Protein AF-A2BLC2-F1 (afdb_monomer_lite)

Secondary structure (DSSP, 8-state):
-HHHHHHHHHHHH---TTS-EEEEESS--HHHHHHHHHHHHHHT---EEEE-SS-EEEEES-HHHHHHHHHHHHHTT--EE--

Sequence (83 aa):
MARARRLLEDILSRRDPQGYYVVVFEQPSETLGEVLREVEEKLRAGFVVEDIGSIVIVRSRSRNAVKELVLAALKRGLRIKTG

pLDDT: mean 90.27, std 6.47, range [59.91, 95.75]

Radius of gyration: 11.59 Å; chains: 1; bounding box: 28×27×29 Å

Organism: Hyperthermus butylicus (strain DSM 5456 / JCM 9403 / PLM1-5) (NCBI:txid415426)

Structure (mmCIF, N/CA/C/O backbone):
data_AF-A2BLC2-F1
#
_entry.id   AF-A2BLC2-F1
#
loop_
_atom_site.group_PDB
_atom_site.id
_atom_site.type_symbol
_atom_site.label_atom_id
_atom_site.label_alt_id
_atom_site.label_comp_id
_atom_site.label_asym_id
_atom_site.label_entity_id
_atom_site.label_seq_id
_atom_site.pdbx_PDB_ins_code
_atom_site.Cartn_x
_atom_site.Cartn_y
_atom_site.Cartn_z
_atom_site.occupancy
_atom_site.B_iso_or_equiv
_atom_site.auth_seq_id
_atom_site.auth_comp_id
_atom_site.auth_asym_id
_atom_site.auth_atom_id
_atom_site.pdbx_PDB_model_num
ATOM 1 N N . MET A 1 1 ? -0.792 -12.896 13.023 1.00 59.91 1 MET A N 1
ATOM 2 C CA . MET A 1 1 ? 0.233 -12.629 11.980 1.00 59.91 1 MET A CA 1
ATOM 3 C C . MET A 1 1 ? -0.034 -13.305 10.624 1.00 59.91 1 MET A C 1
ATOM 5 O O . MET A 1 1 ? 0.357 -12.731 9.616 1.00 59.91 1 MET A O 1
ATOM 9 N N . ALA A 1 2 ? -0.729 -14.451 10.538 1.00 73.38 2 ALA A N 1
ATOM 10 C CA . ALA A 1 2 ? -0.947 -15.166 9.264 1.00 73.38 2 ALA A CA 1
ATOM 11 C C . ALA A 1 2 ? -1.707 -14.368 8.174 1.00 73.38 2 ALA A C 1
ATOM 13 O O . ALA A 1 2 ? -1.367 -14.457 6.997 1.00 73.38 2 ALA A O 1
ATOM 14 N N . ARG A 1 3 ? -2.695 -13.543 8.558 1.00 80.19 3 ARG A N 1
ATOM 15 C CA . ARG A 1 3 ? -3.521 -12.764 7.613 1.00 80.19 3 ARG A CA 1
ATOM 16 C C . ARG A 1 3 ? -2.733 -11.681 6.867 1.00 80.19 3 ARG A C 1
ATOM 18 O O . ARG A 1 3 ? -2.861 -11.572 5.655 1.00 80.19 3 ARG A O 1
ATOM 25 N N . ALA A 1 4 ? -1.900 -10.919 7.579 1.00 81.38 4 ALA A N 1
ATOM 26 C CA . ALA A 1 4 ? -1.085 -9.853 6.990 1.00 81.38 4 ALA A CA 1
ATOM 27 C C . ALA A 1 4 ? -0.064 -10.403 5.985 1.00 81.38 4 ALA A C 1
ATOM 29 O O . ALA A 1 4 ? 0.141 -9.824 4.924 1.00 81.38 4 ALA A O 1
ATOM 30 N N . ARG A 1 5 ? 0.534 -11.558 6.301 1.00 84.81 5 ARG A N 1
ATOM 31 C CA . ARG A 1 5 ? 1.471 -12.238 5.406 1.00 84.81 5 ARG A CA 1
ATOM 32 C C . ARG A 1 5 ? 0.797 -12.690 4.111 1.00 84.81 5 ARG A C 1
ATOM 34 O O . ARG A 1 5 ? 1.315 -12.386 3.047 1.00 84.81 5 ARG A O 1
ATOM 41 N N . ARG A 1 6 ? -0.363 -13.350 4.198 1.00 86.69 6 ARG A N 1
ATOM 42 C CA . ARG A 1 6 ? -1.115 -13.799 3.014 1.00 86.69 6 ARG A CA 1
ATOM 43 C C . ARG A 1 6 ? -1.559 -12.623 2.137 1.00 86.69 6 ARG A C 1
ATOM 45 O O . ARG A 1 6 ? -1.416 -12.688 0.927 1.00 86.69 6 ARG A O 1
ATOM 52 N N . LEU A 1 7 ? -2.052 -11.548 2.754 1.00 87.88 7 LEU A N 1
ATOM 53 C CA . LEU A 1 7 ? -2.411 -10.302 2.069 1.00 87.88 7 LEU A CA 1
ATOM 54 C C . LEU A 1 7 ? -1.221 -9.720 1.293 1.00 87.88 7 LEU A C 1
ATOM 56 O O . LEU A 1 7 ? -1.339 -9.365 0.125 1.00 87.88 7 LEU A O 1
ATOM 60 N N . LEU A 1 8 ? -0.065 -9.642 1.950 1.00 88.69 8 LEU A N 1
ATOM 61 C CA . LEU A 1 8 ? 1.150 -9.136 1.334 1.00 88.69 8 LEU A CA 1
ATOM 62 C C . LEU A 1 8 ? 1.623 -10.040 0.186 1.00 88.69 8 LEU A C 1
ATOM 64 O O . LEU A 1 8 ? 2.000 -9.537 -0.865 1.00 88.69 8 LEU A O 1
ATOM 68 N N . GLU A 1 9 ? 1.613 -11.360 0.376 1.00 88.69 9 GLU A N 1
ATOM 69 C CA . GLU A 1 9 ? 1.968 -12.326 -0.669 1.00 88.69 9 GLU A CA 1
ATOM 70 C C . GLU A 1 9 ? 1.048 -12.189 -1.890 1.00 88.69 9 GLU A C 1
ATOM 72 O O . GLU A 1 9 ? 1.550 -12.161 -3.010 1.00 88.69 9 GLU A O 1
ATOM 77 N N . ASP A 1 10 ? -0.258 -12.006 -1.683 1.00 89.56 10 ASP A N 1
ATOM 78 C CA . ASP A 1 10 ? -1.225 -11.795 -2.762 1.00 89.56 10 ASP A CA 1
ATOM 79 C C . ASP A 1 10 ? -0.927 -10.512 -3.557 1.00 89.56 10 ASP A C 1
ATOM 81 O O . ASP A 1 10 ? -0.678 -10.580 -4.762 1.00 89.56 10 ASP A O 1
ATOM 85 N N . ILE A 1 11 ? -0.806 -9.366 -2.875 1.00 88.81 11 ILE A N 1
ATOM 86 C CA . ILE A 1 11 ? -0.475 -8.071 -3.499 1.00 88.81 11 ILE A CA 1
ATOM 87 C C . ILE A 1 11 ? 0.852 -8.144 -4.262 1.00 88.81 11 ILE A C 1
ATOM 89 O O . ILE A 1 11 ? 0.960 -7.659 -5.384 1.00 88.81 11 ILE A O 1
ATOM 93 N N . LEU A 1 12 ? 1.881 -8.750 -3.666 1.00 88.38 12 LEU A N 1
ATOM 94 C CA . LEU A 1 12 ? 3.216 -8.816 -4.264 1.00 88.38 12 LEU A CA 1
ATOM 95 C C . LEU A 1 12 ? 3.360 -9.911 -5.333 1.00 88.38 12 LEU A C 1
ATOM 97 O O . LEU A 1 12 ? 4.402 -9.967 -5.998 1.00 88.38 12 LEU A O 1
ATOM 101 N N . SER A 1 13 ? 2.376 -10.800 -5.476 1.00 87.25 13 SER A N 1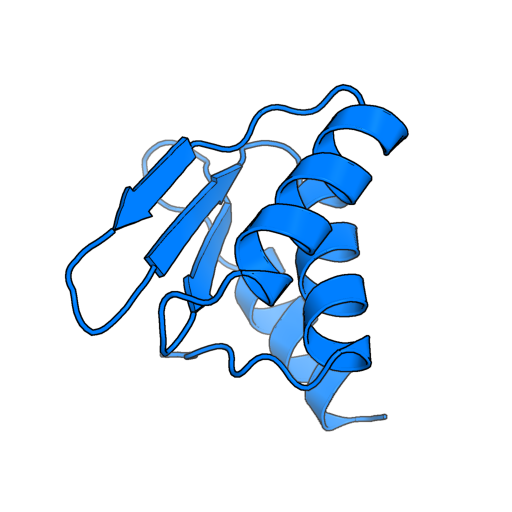
ATOM 102 C CA . SER A 1 13 ? 2.337 -11.813 -6.537 1.00 87.25 13 SER A CA 1
ATOM 103 C C . SER A 1 13 ? 1.708 -11.284 -7.827 1.00 87.25 13 SER A C 1
ATOM 105 O O . SER A 1 13 ? 2.008 -11.795 -8.906 1.00 87.25 13 SER A O 1
ATOM 107 N N . ARG A 1 14 ? 0.889 -10.228 -7.733 1.00 84.69 14 ARG A N 1
ATOM 108 C CA . ARG A 1 14 ? 0.157 -9.644 -8.859 1.00 84.69 14 ARG A CA 1
ATOM 109 C C . ARG A 1 14 ? 0.797 -8.322 -9.285 1.00 84.69 14 ARG A C 1
ATOM 111 O O . ARG A 1 14 ? 1.136 -7.476 -8.462 1.00 84.69 14 ARG A O 1
ATOM 118 N N . ARG A 1 15 ? 0.962 -8.143 -10.593 1.00 88.00 15 ARG A N 1
ATOM 119 C CA . ARG A 1 15 ? 1.306 -6.858 -11.212 1.00 88.00 15 ARG A CA 1
ATOM 120 C C . ARG A 1 15 ? 0.277 -6.550 -12.286 1.00 88.00 15 ARG A C 1
ATOM 122 O O . ARG A 1 15 ? -0.208 -7.474 -12.937 1.00 88.00 15 ARG A O 1
ATOM 129 N N . ASP A 1 16 ? -0.052 -5.278 -12.461 1.00 86.44 16 ASP A N 1
ATOM 130 C CA . ASP A 1 16 ? -0.865 -4.851 -13.596 1.00 86.44 16 ASP A CA 1
ATOM 131 C C . ASP A 1 16 ? -0.080 -5.007 -14.923 1.00 86.44 16 ASP A C 1
ATOM 133 O O . ASP A 1 16 ? 1.142 -5.212 -14.903 1.00 86.44 16 ASP A O 1
ATOM 137 N N . PRO A 1 17 ? -0.738 -4.908 -16.095 1.00 88.44 17 PRO A N 1
ATOM 138 C CA . PRO A 1 17 ? -0.060 -5.002 -17.392 1.00 88.44 17 PRO A CA 1
ATOM 139 C C . PRO A 1 17 ? 1.047 -3.957 -17.609 1.00 88.44 17 PRO A C 1
ATOM 141 O O . PRO A 1 17 ? 1.910 -4.142 -18.463 1.00 88.44 17 PRO A O 1
ATOM 144 N N . GLN A 1 18 ? 1.041 -2.864 -16.840 1.00 88.81 18 GLN A N 1
ATOM 145 C CA . GLN A 1 18 ? 2.044 -1.800 -16.884 1.00 88.81 18 GLN A CA 1
ATOM 146 C C . GLN A 1 18 ? 3.213 -2.046 -15.906 1.00 88.81 18 GLN A C 1
ATOM 148 O O . GLN A 1 18 ? 4.146 -1.241 -15.836 1.00 88.81 18 GLN A O 1
ATOM 153 N N . GLY A 1 19 ? 3.191 -3.160 -15.166 1.00 90.88 19 GLY A N 1
ATOM 154 C CA . GLY A 1 19 ? 4.236 -3.587 -14.241 1.00 90.88 19 GLY A CA 1
ATOM 155 C C . GLY A 1 19 ? 4.133 -3.006 -12.827 1.00 90.88 19 GLY A C 1
ATOM 156 O O . GLY A 1 19 ? 5.094 -3.135 -12.064 1.00 90.88 19 GLY A O 1
ATOM 157 N N . TYR A 1 20 ? 3.014 -2.381 -12.456 1.00 93.44 20 TYR A N 1
ATOM 158 C CA . TYR A 1 20 ? 2.797 -1.830 -11.119 1.00 93.44 20 TYR A CA 1
ATOM 159 C C . TYR A 1 20 ? 2.235 -2.875 -10.162 1.00 93.44 20 TYR A C 1
ATOM 161 O O . TYR A 1 20 ? 1.398 -3.702 -10.519 1.00 93.44 20 TYR A O 1
ATOM 169 N N . TYR A 1 21 ? 2.656 -2.781 -8.908 1.00 94.38 21 TYR A N 1
ATOM 170 C CA . TYR A 1 21 ? 1.934 -3.363 -7.788 1.00 94.38 21 TYR A CA 1
ATOM 171 C C . TYR A 1 21 ? 0.809 -2.410 -7.392 1.00 94.38 21 TYR A C 1
ATOM 173 O O . TYR A 1 21 ? 1.032 -1.198 -7.310 1.00 94.38 21 TYR A O 1
ATOM 181 N N . VAL A 1 22 ? -0.376 -2.959 -7.140 1.00 93.69 22 VAL A N 1
ATOM 182 C CA . VAL A 1 22 ? -1.594 -2.191 -6.865 1.00 93.69 22 VAL A CA 1
ATOM 183 C C . VAL A 1 22 ? -2.107 -2.544 -5.475 1.00 93.69 22 VAL A C 1
ATOM 185 O O . VAL A 1 22 ? -2.245 -3.718 -5.139 1.00 93.69 22 VAL A O 1
ATOM 188 N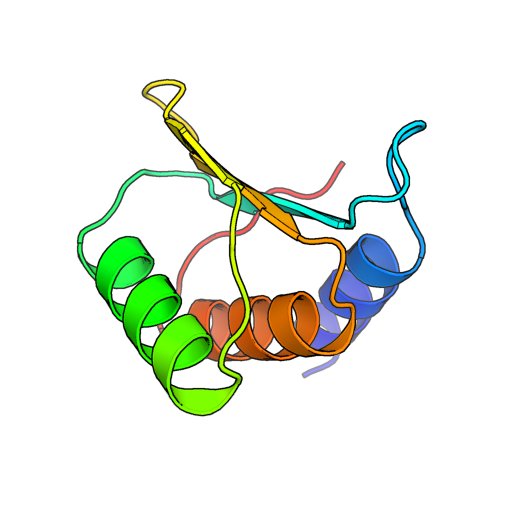 N . VAL A 1 23 ? -2.401 -1.525 -4.672 1.00 94.44 23 VAL A N 1
ATOM 189 C CA . VAL A 1 23 ? -3.022 -1.659 -3.352 1.00 94.44 23 VAL A CA 1
ATOM 190 C C . VAL A 1 23 ? -4.290 -0.823 -3.337 1.00 94.44 23 VAL A C 1
ATOM 192 O O . VAL A 1 23 ? -4.259 0.352 -3.690 1.00 94.44 23 VAL A O 1
ATOM 195 N N . VAL A 1 24 ? -5.405 -1.424 -2.929 1.00 94.25 24 VAL A N 1
ATOM 196 C CA . VAL A 1 24 ? -6.697 -0.738 -2.840 1.00 94.25 24 VAL A CA 1
ATOM 197 C C . VAL A 1 24 ? -7.062 -0.569 -1.373 1.00 94.25 24 VAL A C 1
ATOM 199 O O . VAL A 1 24 ? -7.160 -1.551 -0.640 1.00 94.25 24 VAL A O 1
ATOM 202 N N . PHE A 1 25 ? -7.277 0.665 -0.941 1.00 94.75 25 PHE A N 1
ATOM 203 C CA . PHE A 1 25 ? -7.715 1.004 0.409 1.00 94.75 25 PHE A CA 1
ATOM 204 C C . PHE A 1 25 ? -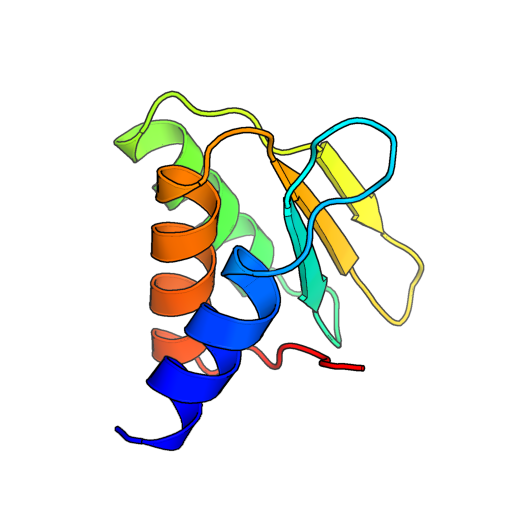9.212 1.298 0.412 1.00 94.75 25 PHE A C 1
ATOM 206 O O . PHE A 1 25 ? -9.712 1.966 -0.487 1.00 94.75 25 PHE A O 1
ATOM 213 N N . GLU A 1 26 ? -9.927 0.789 1.416 1.00 89.62 26 GLU A N 1
ATOM 214 C CA . GLU A 1 26 ? -11.394 0.859 1.475 1.00 89.62 26 GLU A CA 1
ATOM 215 C C . GLU A 1 26 ? -11.958 2.237 1.819 1.00 89.62 26 GLU A C 1
ATOM 217 O O . GLU A 1 26 ? -13.165 2.391 1.730 1.00 89.62 26 GLU A O 1
ATOM 222 N N . GLN A 1 27 ? -11.147 3.195 2.275 1.00 82.75 27 GLN A N 1
ATOM 223 C CA . GLN A 1 27 ? -11.588 4.563 2.563 1.00 82.75 27 GLN A CA 1
ATOM 224 C C . GLN A 1 27 ? -10.407 5.535 2.442 1.00 82.75 27 GLN A C 1
ATOM 226 O O . GLN A 1 27 ? -9.321 5.228 2.956 1.00 82.75 27 GLN A O 1
ATOM 231 N N . PRO A 1 28 ? -10.605 6.717 1.835 1.00 79.81 28 PRO A N 1
ATOM 232 C CA . PRO A 1 28 ? -9.684 7.830 2.007 1.00 79.81 28 PRO A CA 1
ATOM 233 C C . PRO A 1 28 ? -9.594 8.190 3.492 1.00 79.81 28 PRO A C 1
ATOM 235 O O . PRO A 1 28 ? -10.599 8.232 4.200 1.00 79.81 28 PRO A O 1
ATOM 238 N N . SER A 1 29 ? -8.383 8.421 3.988 1.00 86.81 29 SER A N 1
ATOM 239 C CA . SER A 1 29 ? -8.171 8.886 5.359 1.00 86.81 29 SER A CA 1
ATOM 240 C C . SER A 1 29 ? -6.895 9.710 5.451 1.00 86.81 29 SER A C 1
ATOM 242 O O . SER A 1 29 ? -5.940 9.465 4.709 1.00 86.81 29 SER A O 1
ATOM 244 N N . GLU A 1 30 ? -6.852 10.650 6.395 1.00 91.44 30 GLU A N 1
ATOM 245 C CA . GLU A 1 30 ? -5.629 11.402 6.708 1.00 91.44 30 GLU A CA 1
ATOM 246 C C . GLU A 1 30 ? -4.479 10.452 7.061 1.00 91.44 30 GLU A C 1
ATOM 248 O O . GLU A 1 30 ? -3.364 10.604 6.565 1.00 91.44 30 GLU A O 1
ATOM 253 N N . THR A 1 31 ? -4.786 9.384 7.804 1.00 93.44 31 THR A N 1
ATOM 254 C CA . THR A 1 31 ? -3.839 8.323 8.162 1.00 93.44 31 THR A CA 1
ATOM 255 C C . THR A 1 31 ? -3.202 7.657 6.939 1.00 93.44 31 THR A C 1
ATOM 257 O O . THR A 1 31 ? -2.013 7.348 6.967 1.00 93.44 31 THR A O 1
ATOM 260 N N . LEU A 1 32 ? -3.946 7.438 5.847 1.00 93.88 32 LEU A N 1
ATOM 261 C CA . LEU A 1 32 ? -3.364 6.913 4.606 1.00 93.88 32 LEU A CA 1
ATOM 262 C C . LEU A 1 32 ? -2.376 7.913 3.989 1.00 93.88 32 LEU A C 1
ATOM 264 O O . LEU A 1 32 ? -1.291 7.515 3.568 1.00 93.88 32 LEU A O 1
ATOM 268 N N . GLY A 1 33 ? -2.715 9.203 3.982 1.00 92.88 33 GLY A N 1
ATOM 269 C CA . GLY A 1 33 ? -1.828 10.259 3.488 1.00 92.88 33 GLY A CA 1
ATOM 270 C C . GLY A 1 33 ? -0.543 10.411 4.311 1.00 92.88 33 GLY A C 1
ATOM 271 O O . GLY A 1 33 ? 0.519 10.679 3.750 1.00 92.88 33 GLY A O 1
ATOM 272 N N . GLU A 1 34 ? -0.612 10.220 5.630 1.00 95.06 34 GLU A N 1
ATOM 273 C CA . GLU A 1 34 ? 0.563 10.182 6.513 1.00 95.06 34 GLU A CA 1
ATOM 274 C C . GLU A 1 34 ? 1.455 8.973 6.226 1.00 95.06 34 GLU A C 1
ATOM 276 O O . GLU A 1 34 ? 2.670 9.117 6.098 1.00 95.06 34 GLU A O 1
ATOM 281 N N . VAL A 1 35 ? 0.856 7.785 6.078 1.00 95.25 35 VAL A N 1
ATOM 282 C CA . VAL A 1 35 ? 1.593 6.556 5.748 1.00 95.25 35 VAL A CA 1
ATOM 283 C C . VAL A 1 35 ? 2.308 6.693 4.408 1.00 95.25 35 VAL A C 1
ATOM 285 O O . VAL A 1 35 ? 3.463 6.291 4.294 1.00 95.25 35 VAL A O 1
ATOM 288 N N . LEU A 1 36 ? 1.629 7.233 3.393 1.00 94.00 36 LEU A N 1
ATOM 289 C CA . LEU A 1 36 ? 2.220 7.430 2.072 1.00 94.00 36 LEU A CA 1
ATOM 290 C C . LEU A 1 36 ? 3.441 8.344 2.165 1.00 94.00 36 LEU A C 1
ATOM 292 O O . LEU A 1 36 ? 4.520 7.918 1.763 1.00 94.00 36 LEU A O 1
ATOM 296 N N . ARG A 1 37 ? 3.307 9.522 2.790 1.00 94.56 37 ARG A N 1
ATOM 297 C CA . ARG A 1 37 ? 4.429 10.455 2.988 1.00 94.56 37 ARG A CA 1
ATOM 298 C C . ARG A 1 37 ? 5.601 9.817 3.730 1.00 94.56 37 ARG A C 1
ATOM 300 O O . ARG A 1 37 ? 6.727 9.895 3.252 1.00 94.56 37 ARG A O 1
ATOM 307 N N . GLU A 1 38 ? 5.343 9.120 4.838 1.00 94.44 38 GLU A N 1
ATOM 308 C CA . GLU A 1 38 ? 6.390 8.426 5.603 1.00 94.44 38 GLU A CA 1
ATOM 309 C C . GLU A 1 38 ? 7.166 7.428 4.728 1.00 94.44 38 GLU A C 1
ATOM 311 O O . GLU A 1 38 ? 8.397 7.361 4.775 1.00 94.44 38 GLU A O 1
ATOM 316 N N . VAL A 1 39 ? 6.459 6.639 3.914 1.00 94.50 39 VAL A N 1
ATOM 317 C CA . VAL A 1 39 ? 7.084 5.618 3.064 1.00 94.50 39 VAL A CA 1
ATOM 318 C C . VAL A 1 39 ? 7.821 6.246 1.878 1.00 94.50 39 VAL A C 1
ATOM 320 O O . VAL A 1 39 ? 8.913 5.778 1.538 1.00 94.50 39 VAL A O 1
ATOM 323 N N . GLU A 1 40 ? 7.272 7.299 1.267 1.00 93.06 40 GLU A N 1
ATOM 324 C CA . GLU A 1 40 ? 7.929 8.047 0.187 1.00 93.06 40 GLU A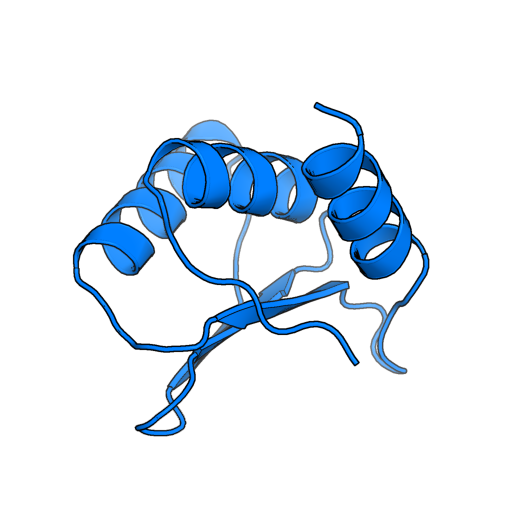 CA 1
A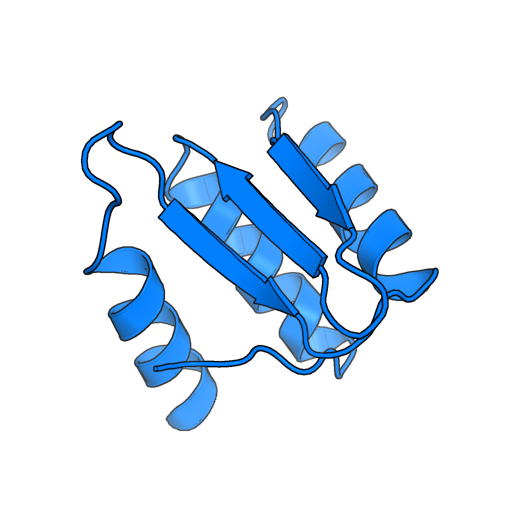TOM 325 C C . GLU A 1 40 ? 9.237 8.679 0.663 1.00 93.06 40 GLU A C 1
ATOM 327 O O . GLU A 1 40 ? 10.271 8.489 0.022 1.00 93.06 40 GLU A O 1
ATOM 332 N N . GLU A 1 41 ? 9.231 9.348 1.817 1.00 92.94 41 GLU A N 1
ATOM 333 C CA . GLU A 1 41 ? 10.423 9.962 2.409 1.00 92.94 41 GLU A CA 1
ATOM 334 C C . GLU A 1 41 ? 11.479 8.911 2.776 1.00 92.94 41 GLU A C 1
ATOM 336 O O . GLU A 1 41 ? 12.655 9.048 2.423 1.00 92.94 41 GLU A O 1
ATOM 341 N N . LYS A 1 42 ? 11.059 7.820 3.432 1.00 90.88 42 LYS A N 1
ATOM 342 C CA . LYS A 1 42 ? 11.951 6.742 3.884 1.00 90.88 42 LYS A CA 1
ATOM 343 C C . LYS A 1 42 ? 12.653 6.034 2.726 1.00 90.88 42 LYS A C 1
ATOM 345 O O . LYS A 1 42 ? 13.811 5.642 2.862 1.00 90.88 42 LYS A O 1
ATOM 350 N N . LEU A 1 43 ? 11.953 5.816 1.613 1.00 90.44 43 LEU A N 1
ATOM 351 C CA . LEU A 1 43 ? 12.447 4.988 0.507 1.00 90.44 43 LEU A CA 1
ATOM 352 C C . LEU A 1 43 ? 12.813 5.777 -0.749 1.00 90.44 43 LEU A C 1
ATOM 354 O O . LEU A 1 43 ? 13.305 5.172 -1.703 1.00 90.44 43 LEU A O 1
ATOM 358 N N . ARG A 1 44 ? 12.566 7.093 -0.770 1.00 89.69 44 ARG A N 1
ATOM 359 C CA . ARG A 1 44 ? 12.666 7.946 -1.967 1.00 89.69 44 ARG A CA 1
ATOM 360 C C . ARG A 1 44 ? 11.932 7.328 -3.163 1.00 89.69 44 ARG A C 1
ATOM 362 O O . ARG A 1 44 ? 12.428 7.332 -4.289 1.00 89.69 44 ARG A O 1
ATOM 369 N N . ALA A 1 45 ? 10.779 6.726 -2.888 1.00 84.38 45 ALA A N 1
ATOM 370 C CA . ALA A 1 45 ? 9.941 6.052 -3.870 1.00 84.38 45 ALA A CA 1
ATOM 371 C C . ALA A 1 45 ? 8.742 6.936 -4.215 1.00 84.38 45 ALA A C 1
ATOM 373 O O . ALA A 1 45 ? 8.278 7.683 -3.365 1.00 84.38 45 ALA A O 1
ATOM 374 N N . GLY A 1 46 ? 8.237 6.827 -5.444 1.00 87.69 46 GLY A N 1
ATOM 375 C CA . GLY A 1 46 ? 6.991 7.477 -5.844 1.00 87.69 46 GLY A CA 1
ATOM 376 C C . GLY A 1 46 ? 5.811 6.510 -5.805 1.00 87.69 46 GLY A C 1
ATOM 377 O O . GLY A 1 46 ? 5.935 5.346 -6.228 1.00 87.69 46 GLY A O 1
ATOM 378 N N . PHE A 1 47 ? 4.665 7.010 -5.352 1.00 94.19 47 PHE A N 1
ATOM 379 C CA . PHE A 1 47 ? 3.371 6.372 -5.549 1.00 94.19 47 PHE A CA 1
ATOM 380 C C . PHE A 1 47 ? 2.527 7.145 -6.563 1.00 94.19 47 PHE A C 1
ATOM 382 O O . PHE A 1 47 ? 2.556 8.369 -6.636 1.00 94.19 47 PHE A O 1
ATOM 389 N N . VAL A 1 48 ? 1.745 6.411 -7.348 1.00 94.12 48 VAL A N 1
ATOM 390 C CA . VAL A 1 48 ? 0.616 6.978 -8.089 1.00 94.12 48 VAL A CA 1
ATOM 391 C C . VAL A 1 48 ? -0.626 6.717 -7.251 1.00 94.12 48 VAL A C 1
ATOM 393 O O . VAL A 1 48 ? -0.901 5.562 -6.921 1.00 94.12 48 VAL A O 1
ATOM 396 N N . VAL A 1 49 ? -1.340 7.776 -6.883 1.00 94.31 49 VAL A N 1
ATOM 397 C CA . VAL A 1 49 ? -2.515 7.711 -6.007 1.00 94.31 49 VAL A CA 1
ATOM 398 C C . VAL A 1 49 ? -3.736 8.192 -6.779 1.00 94.31 49 VAL A C 1
ATOM 400 O O . VAL A 1 49 ? -3.719 9.279 -7.351 1.00 94.31 49 VAL A O 1
ATOM 403 N N . GLU A 1 50 ? -4.790 7.385 -6.783 1.00 93.81 50 GLU A N 1
ATOM 404 C CA . GLU A 1 50 ? -6.084 7.704 -7.384 1.00 93.81 50 GLU A CA 1
ATOM 405 C C . GLU A 1 50 ? -7.181 7.568 -6.330 1.00 93.81 50 GLU A C 1
ATOM 407 O O . GLU A 1 50 ? -7.383 6.489 -5.768 1.00 93.81 50 GLU A O 1
ATOM 412 N N . ASP A 1 51 ? -7.888 8.664 -6.064 1.00 91.56 51 ASP A N 1
ATOM 413 C CA . ASP A 1 51 ? -9.056 8.686 -5.185 1.00 91.56 51 ASP A CA 1
ATOM 414 C C . ASP A 1 51 ? -10.329 8.481 -6.019 1.00 91.56 51 ASP A C 1
ATOM 416 O O . ASP A 1 51 ? -10.598 9.233 -6.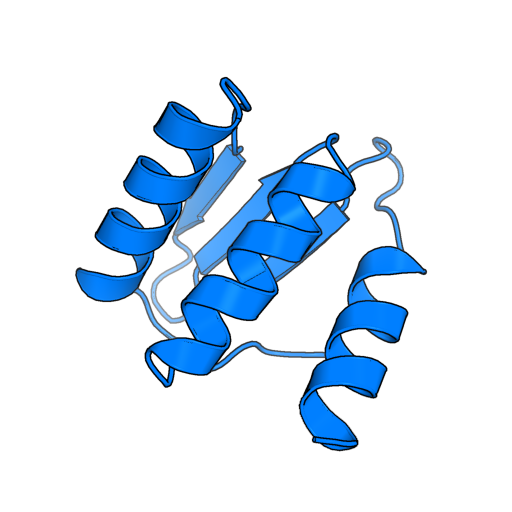958 1.00 91.56 51 ASP A O 1
ATOM 420 N N . ILE A 1 52 ? -11.097 7.439 -5.690 1.00 91.19 52 ILE A N 1
ATOM 421 C CA . ILE A 1 52 ? -12.365 7.087 -6.347 1.00 91.19 52 ILE A CA 1
ATOM 422 C C . ILE A 1 52 ? -13.511 7.143 -5.318 1.00 91.19 52 ILE A C 1
ATOM 424 O O . ILE A 1 52 ? -14.406 6.292 -5.280 1.00 91.19 52 ILE A O 1
ATOM 428 N N . GLY A 1 53 ? -13.461 8.136 -4.427 1.00 87.88 53 GLY A N 1
ATOM 429 C CA . GLY A 1 53 ? -14.466 8.467 -3.421 1.00 87.88 53 GLY A CA 1
ATOM 430 C C . GLY A 1 53 ? -14.518 7.460 -2.277 1.00 87.88 53 GLY A C 1
ATOM 431 O O . GLY A 1 53 ? -14.102 7.737 -1.159 1.00 87.88 53 GLY A O 1
ATOM 432 N N . SER A 1 54 ? -15.045 6.268 -2.549 1.00 88.75 54 SER A N 1
ATOM 433 C CA . SER A 1 54 ? -15.153 5.205 -1.544 1.00 88.75 54 SER A CA 1
ATOM 434 C C . SER A 1 54 ? -13.897 4.354 -1.421 1.00 88.75 54 SER A C 1
ATOM 436 O O . SER A 1 54 ? -13.839 3.535 -0.524 1.00 88.75 54 SER A O 1
ATOM 438 N N . ILE A 1 55 ? -12.910 4.503 -2.303 1.00 92.75 55 ILE A N 1
ATOM 439 C CA . ILE A 1 55 ? -11.650 3.758 -2.245 1.00 92.75 55 ILE A CA 1
ATOM 440 C C . ILE A 1 55 ? -10.495 4.646 -2.692 1.00 92.75 55 ILE A C 1
ATOM 442 O O . ILE A 1 55 ? -10.687 5.575 -3.474 1.00 92.75 55 ILE A O 1
ATOM 446 N N . VAL A 1 56 ? -9.287 4.293 -2.263 1.00 94.62 56 VAL A N 1
ATOM 447 C CA . VAL A 1 56 ? -8.047 4.883 -2.777 1.00 94.62 56 VAL A CA 1
ATOM 448 C C . VAL A 1 56 ? -7.196 3.783 -3.391 1.00 94.62 56 VAL A C 1
ATOM 450 O O . VAL A 1 56 ? -6.892 2.785 -2.736 1.00 94.62 56 VAL A O 1
ATOM 453 N N . ILE A 1 57 ? -6.809 3.956 -4.651 1.00 93.69 57 ILE A N 1
ATOM 454 C CA . ILE A 1 57 ? -5.909 3.048 -5.357 1.00 93.69 57 ILE A CA 1
ATOM 455 C C . ILE A 1 57 ? -4.507 3.638 -5.305 1.00 93.69 57 ILE A C 1
ATOM 457 O O . ILE A 1 57 ? -4.271 4.758 -5.748 1.00 93.69 57 ILE A O 1
ATOM 461 N N . VAL A 1 58 ? -3.564 2.865 -4.779 1.00 95.06 58 VAL A N 1
ATOM 462 C CA . VAL A 1 58 ? -2.154 3.234 -4.719 1.00 95.06 58 VAL A CA 1
ATOM 463 C C . VAL A 1 58 ? -1.351 2.265 -5.571 1.00 95.06 58 VAL A C 1
ATOM 465 O O . VAL A 1 58 ? -1.431 1.047 -5.393 1.00 95.06 58 VAL A O 1
ATOM 468 N N . ARG A 1 59 ? -0.550 2.802 -6.491 1.00 94.94 59 ARG A N 1
ATOM 469 C CA . ARG A 1 59 ? 0.282 2.028 -7.416 1.00 94.94 59 ARG A CA 1
ATOM 470 C C . ARG A 1 59 ? 1.751 2.390 -7.250 1.00 94.94 59 ARG A C 1
ATOM 472 O O . ARG A 1 59 ? 2.105 3.562 -7.154 1.00 94.94 59 ARG A O 1
ATOM 479 N N . SER A 1 60 ? 2.634 1.393 -7.265 1.00 95.19 60 SER A N 1
ATOM 480 C CA . SER A 1 60 ? 4.083 1.622 -7.359 1.00 95.19 60 SER A CA 1
ATOM 481 C C . SER A 1 60 ? 4.776 0.511 -8.135 1.00 95.19 60 SER A C 1
ATOM 483 O O . SER A 1 60 ? 4.382 -0.652 -8.072 1.00 95.19 60 SER A O 1
ATOM 485 N N . ARG A 1 61 ? 5.855 0.854 -8.842 1.00 93.56 61 ARG A N 1
ATOM 486 C CA . ARG A 1 61 ? 6.760 -0.141 -9.445 1.00 93.56 61 ARG A CA 1
ATOM 487 C C . ARG A 1 61 ? 7.718 -0.745 -8.415 1.00 93.56 61 ARG A C 1
ATOM 489 O O . ARG A 1 61 ? 8.292 -1.807 -8.649 1.00 93.56 61 ARG A O 1
ATOM 496 N N . SER A 1 62 ? 7.894 -0.090 -7.267 1.00 93.94 62 SER A N 1
ATOM 497 C CA . SER A 1 62 ? 8.789 -0.562 -6.214 1.00 93.94 62 SER A CA 1
ATOM 498 C C . SER A 1 62 ? 8.090 -1.589 -5.327 1.00 93.94 62 SER A C 1
ATOM 500 O O . SER A 1 62 ? 7.242 -1.256 -4.498 1.00 93.94 62 SER A O 1
ATOM 502 N N . ARG A 1 63 ? 8.505 -2.856 -5.459 1.00 93.56 63 ARG A N 1
ATOM 503 C CA . ARG A 1 63 ? 8.055 -3.966 -4.599 1.00 93.56 63 ARG A CA 1
ATOM 504 C C . ARG A 1 63 ? 8.277 -3.658 -3.114 1.00 93.56 63 ARG A C 1
ATOM 506 O O . ARG A 1 63 ? 7.425 -3.958 -2.282 1.00 93.56 63 ARG A O 1
ATOM 513 N N . ASN A 1 64 ? 9.422 -3.056 -2.791 1.00 94.31 64 ASN A N 1
ATOM 514 C CA . ASN A 1 64 ? 9.786 -2.708 -1.419 1.00 94.31 64 ASN A CA 1
ATOM 515 C C . ASN A 1 64 ? 8.900 -1.587 -0.871 1.00 94.31 64 ASN A C 1
ATOM 517 O O . ASN A 1 64 ? 8.455 -1.684 0.268 1.00 94.31 64 ASN A O 1
ATOM 521 N N . ALA A 1 65 ? 8.586 -0.578 -1.688 1.00 94.81 65 ALA A N 1
ATOM 522 C CA . ALA A 1 65 ? 7.698 0.505 -1.277 1.00 94.81 65 ALA A CA 1
ATOM 523 C C . ALA A 1 65 ? 6.283 -0.001 -0.988 1.00 94.81 65 ALA A C 1
ATOM 525 O O . ALA A 1 65 ? 5.724 0.319 0.055 1.00 94.81 65 ALA A O 1
ATOM 526 N N . VAL A 1 66 ? 5.741 -0.873 -1.845 1.00 95.19 66 VAL A N 1
ATOM 527 C CA . VAL A 1 66 ? 4.434 -1.502 -1.598 1.00 95.19 66 VAL A CA 1
ATOM 528 C C . VAL A 1 66 ? 4.446 -2.359 -0.337 1.00 95.19 66 VAL A C 1
ATOM 530 O O . VAL A 1 66 ? 3.503 -2.307 0.449 1.00 95.19 66 VAL A O 1
ATOM 533 N N . LYS A 1 67 ? 5.520 -3.116 -0.099 1.00 95.06 67 LYS A N 1
ATOM 534 C CA . LYS A 1 67 ? 5.648 -3.910 1.123 1.00 95.06 67 LYS A CA 1
ATOM 535 C C . LYS A 1 67 ? 5.616 -3.042 2.380 1.00 95.06 67 LYS A C 1
ATOM 537 O O . LYS A 1 67 ? 4.851 -3.343 3.294 1.00 95.06 67 LYS A O 1
ATOM 542 N N . GLU A 1 68 ? 6.426 -1.989 2.427 1.00 95.75 68 GLU A N 1
ATOM 543 C CA . GLU A 1 68 ? 6.470 -1.083 3.578 1.00 95.75 68 GLU A CA 1
ATOM 544 C C . GLU A 1 68 ? 5.139 -0.345 3.762 1.00 95.75 68 GLU A C 1
ATOM 546 O O . GLU A 1 68 ? 4.637 -0.289 4.882 1.00 95.75 68 GLU A O 1
ATOM 551 N N . LEU A 1 69 ? 4.516 0.112 2.670 1.00 95.75 69 LEU A N 1
ATOM 552 C CA . LEU A 1 69 ? 3.187 0.727 2.676 1.00 95.75 69 LEU A CA 1
ATOM 553 C C . LEU A 1 69 ? 2.138 -0.193 3.305 1.00 95.75 69 LEU A C 1
ATOM 555 O O . LEU A 1 69 ? 1.448 0.211 4.237 1.00 95.75 69 LEU A O 1
ATOM 559 N N . VAL A 1 70 ? 2.033 -1.439 2.837 1.00 94.81 70 VAL A N 1
ATOM 560 C CA . VAL A 1 70 ? 1.051 -2.405 3.352 1.00 94.81 70 VAL A CA 1
ATOM 561 C C . VAL A 1 70 ? 1.290 -2.681 4.837 1.00 94.81 70 VAL A C 1
ATOM 563 O O . VAL A 1 70 ? 0.346 -2.679 5.624 1.00 94.81 70 VAL A O 1
ATOM 566 N N . LEU A 1 71 ? 2.542 -2.880 5.255 1.00 94.69 71 LEU A N 1
ATOM 567 C CA . LEU A 1 71 ? 2.865 -3.145 6.660 1.00 94.69 71 LEU A CA 1
ATOM 568 C C . LEU A 1 71 ? 2.551 -1.944 7.564 1.00 94.69 71 LEU A C 1
ATOM 570 O O . LEU A 1 71 ? 1.936 -2.118 8.620 1.00 94.69 71 LEU A O 1
ATOM 574 N N . ALA A 1 72 ? 2.935 -0.738 7.147 1.00 94.50 72 ALA A N 1
ATOM 575 C CA . ALA A 1 72 ? 2.673 0.496 7.880 1.00 94.50 72 ALA A CA 1
ATOM 576 C C . ALA A 1 72 ? 1.168 0.796 7.974 1.00 94.50 72 ALA A C 1
ATOM 578 O O . ALA A 1 72 ? 0.675 1.170 9.040 1.00 94.50 72 ALA A O 1
ATOM 579 N N . ALA A 1 73 ? 0.430 0.562 6.889 1.00 94.38 73 ALA A N 1
ATOM 580 C CA . ALA A 1 73 ? -1.014 0.726 6.838 1.00 94.38 73 ALA A CA 1
ATOM 581 C C . ALA A 1 73 ? -1.738 -0.243 7.785 1.00 94.38 73 ALA A C 1
ATOM 583 O O . ALA A 1 73 ? -2.566 0.178 8.593 1.00 94.38 73 ALA A O 1
ATOM 584 N N . LEU A 1 74 ? -1.377 -1.530 7.754 1.00 92.81 74 LEU A N 1
ATOM 585 C CA . LEU A 1 74 ? -1.958 -2.540 8.644 1.00 92.81 74 LEU A CA 1
ATOM 586 C C . LEU A 1 74 ? -1.665 -2.248 10.118 1.00 92.81 74 LEU A C 1
ATOM 588 O O . LEU A 1 74 ? -2.541 -2.433 10.961 1.00 92.81 74 LEU A O 1
ATOM 592 N N . LYS A 1 75 ? -0.457 -1.763 10.438 1.00 93.31 75 LYS A N 1
ATOM 593 C CA . LYS A 1 75 ? -0.086 -1.360 11.804 1.00 93.31 75 LYS A CA 1
ATOM 594 C C . LYS A 1 75 ? -0.978 -0.230 12.335 1.00 93.31 75 LYS A C 1
ATOM 596 O O . LYS A 1 75 ? -1.221 -0.172 13.535 1.00 93.31 75 LYS A O 1
ATOM 601 N N . ARG A 1 76 ? -1.476 0.633 11.447 1.00 93.69 76 ARG A N 1
ATOM 602 C CA . ARG A 1 76 ? -2.383 1.749 11.760 1.00 93.69 76 ARG A CA 1
ATOM 603 C C . ARG A 1 76 ? -3.867 1.402 11.599 1.00 93.69 76 ARG A C 1
ATOM 605 O O . ARG A 1 76 ? -4.712 2.280 11.705 1.00 93.69 76 ARG A O 1
ATOM 612 N N . GLY A 1 77 ? -4.196 0.132 11.355 1.00 92.38 77 GLY A N 1
ATOM 613 C CA . GLY A 1 77 ? -5.582 -0.329 11.244 1.00 92.38 77 GLY A CA 1
ATOM 614 C C . GLY A 1 77 ? -6.278 0.046 9.934 1.00 92.38 77 GLY A C 1
ATOM 615 O O . GLY A 1 77 ? -7.499 -0.088 9.841 1.00 92.38 77 GLY A O 1
ATOM 616 N N . LEU A 1 78 ? -5.533 0.483 8.912 1.00 93.06 78 LEU A N 1
ATOM 617 C CA . LEU A 1 78 ? -6.103 0.758 7.596 1.00 93.06 78 LEU A CA 1
ATOM 618 C C . LEU A 1 78 ? -6.596 -0.534 6.941 1.00 93.06 78 LEU A C 1
ATOM 620 O O . LEU A 1 78 ? -5.950 -1.586 7.005 1.00 93.06 78 LEU A O 1
ATOM 624 N N . ARG A 1 79 ? -7.753 -0.440 6.283 1.00 91.75 79 ARG A N 1
ATOM 625 C CA . ARG A 1 79 ? -8.384 -1.567 5.598 1.00 91.75 79 ARG A CA 1
ATOM 626 C C . ARG A 1 79 ? -7.971 -1.599 4.135 1.00 91.75 79 ARG A C 1
ATOM 628 O O . ARG A 1 79 ? -8.149 -0.629 3.402 1.00 91.75 79 ARG A O 1
ATOM 635 N N . ILE A 1 80 ? -7.413 -2.738 3.739 1.00 92.81 80 ILE A N 1
ATOM 636 C CA . ILE A 1 80 ? -6.959 -3.015 2.379 1.00 92.81 80 ILE A CA 1
ATOM 637 C C . ILE A 1 80 ? -7.926 -4.020 1.767 1.00 92.81 80 ILE A C 1
ATOM 639 O O . ILE A 1 80 ? -8.160 -5.089 2.338 1.00 92.81 80 ILE A O 1
ATOM 643 N N . LYS A 1 81 ? -8.472 -3.672 0.606 1.00 86.88 81 LYS A N 1
ATOM 644 C CA . LYS A 1 81 ? -9.334 -4.535 -0.188 1.00 86.88 81 LYS A CA 1
ATOM 645 C C . LYS A 1 81 ? -8.472 -5.481 -1.018 1.00 86.88 81 LYS A C 1
ATOM 647 O O . LYS A 1 81 ? -7.586 -5.046 -1.750 1.00 86.88 81 LYS A O 1
ATOM 652 N N . THR A 1 82 ? -8.760 -6.772 -0.922 1.00 76.50 82 THR A N 1
ATOM 653 C CA . THR A 1 82 ? -8.194 -7.812 -1.792 1.00 76.50 82 THR A CA 1
ATOM 654 C C . THR A 1 82 ? -9.281 -8.417 -2.654 1.00 76.50 82 THR A C 1
ATOM 656 O O . THR A 1 82 ? -10.397 -8.601 -2.167 1.00 76.50 82 THR A O 1
ATOM 659 N N . GLY A 1 83 ? -8.942 -8.715 -3.908 1.00 61.78 83 GLY A N 1
ATOM 660 C CA . GLY A 1 83 ? -9.786 -9.450 -4.853 1.00 61.78 83 GLY A CA 1
ATOM 661 C C . GLY A 1 83 ? -9.414 -10.920 -4.922 1.00 61.78 83 GLY A C 1
ATOM 662 O O . GLY A 1 83 ? -8.205 -11.211 -5.095 1.00 61.78 83 GLY A O 1
#

Foldseek 3Di:
DVVLVVVLCQQLVDADPVQKRKWKFQADDVQLVVLLVVLCVVPVFDWDWDDPHRMIMIIGNDSVSVSSSSVSCVVVVTDIDDD